Protein AF-A0A183E6G2-F1 (afdb_monomer)

pLDDT: mean 78.69, std 19.09, range [31.27, 97.25]

Organism: NCBI:txid637853

Secondary structure (DSSP, 8-state):
------TT-HHHHHHHHHHHHHHHHHHHHHHHHHHHHHHHT-------S-------------------HHHHHHHHHHHHHHHHHHHHHHHHHHHHS-HHHHHHHHHHHHHHHTT----PPP-STTHHHHHHHHHHHHHHHHHHHHHHHHHH--

Sequence (154 aa):
MKHSVAKCDKKRKREVAAEITKLEEEMKNRHEKELAELQSFSPSKNVEESADTENQSPNQDTKPQRVSRAQKRREKKAELNRKLEEAAEADKTNAKSTRRKLEMDAIERILSERGLVMHEIPPDGDCLYSSLAHQLSIVSEIKARQLVIVRITK

Radius of gyration: 34.3 Å; Cα contacts (8 Å, |Δi|>4): 16; chains: 1; bounding box: 72×45×96 Å

Mean predicted aligned error: 19.65 Å

Foldseek 3Di:
DDPDDDPPCPPVVVVVVVVVVVVVVVVVVVVVVVVVVVVVVDDDDPDDDDDDDDDDDDDDDDDDPPQDPVNVVVVVVVVVVVVVVVVVVVVVVCVCPPPVNVVVVVVQVVQVVVVHHDDDAPPDPCSVVVVVVVVVVVVVVVVVVVVVVVVVVD

InterPro domains:
  IPR003323 OTU domain [PS50802] (116-154)
  IPR038765 Papain-like cysteine peptidase superfamily [SSF54001] (93-136)

Solvent-accessible surface area (backbone atoms only — not comparable to full-atom values): 9620 Å² total; per-residue (Å²): 132,89,85,76,78,61,95,80,47,66,66,62,53,50,53,53,50,52,51,50,53,51,53,53,52,52,53,49,52,51,52,51,49,54,50,51,51,57,49,68,77,47,86,80,86,90,75,80,82,81,81,87,80,88,84,89,87,88,82,84,93,84,67,83,78,76,76,46,75,66,53,55,51,50,52,54,51,51,52,50,51,49,53,53,50,51,50,55,49,50,52,54,52,52,64,60,67,34,68,68,50,54,53,48,55,54,51,51,51,60,31,48,78,70,76,45,80,91,79,90,68,68,96,57,98,55,33,68,59,56,51,50,52,53,52,51,51,53,53,52,50,52,52,52,54,53,54,51,53,59,63,73,77,108

Structure (mmCIF, N/CA/C/O backbone):
data_AF-A0A183E6G2-F1
#
_entry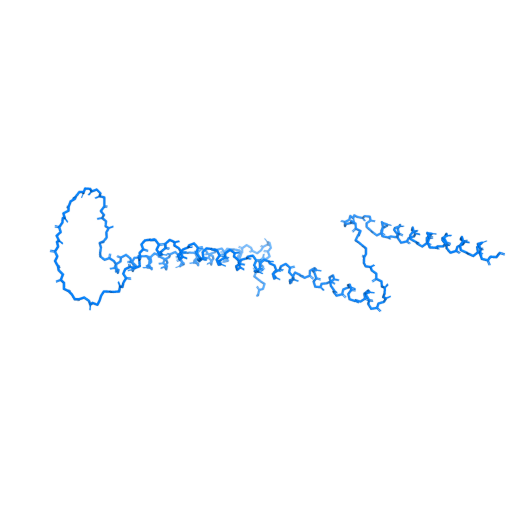.id   AF-A0A183E6G2-F1
#
loop_
_atom_site.group_PDB
_atom_site.id
_atom_site.type_symbol
_atom_site.label_atom_id
_atom_site.label_alt_id
_atom_site.label_comp_id
_atom_site.label_asym_id
_atom_site.label_entity_id
_atom_site.label_seq_id
_atom_site.pdbx_PDB_ins_code
_atom_site.Cartn_x
_atom_site.Cartn_y
_atom_site.Cartn_z
_atom_site.occupancy
_atom_site.B_iso_or_equiv
_atom_site.auth_seq_id
_atom_site.auth_comp_id
_atom_site.auth_asym_id
_atom_site.auth_atom_id
_atom_site.pdbx_PDB_model_num
ATOM 1 N N . MET A 1 1 ? -1.828 19.458 15.004 1.00 44.19 1 MET A N 1
ATOM 2 C CA . MET A 1 1 ? -0.590 20.192 15.360 1.00 44.19 1 MET A CA 1
ATOM 3 C C . MET A 1 1 ? 0.441 19.181 15.858 1.00 44.19 1 MET A C 1
ATOM 5 O O . MET A 1 1 ? 0.060 18.261 16.568 1.00 44.19 1 MET A O 1
ATOM 9 N N . LYS A 1 2 ? 1.706 19.248 15.418 1.00 48.75 2 LYS A N 1
ATOM 10 C CA . LYS A 1 2 ? 2.742 18.267 15.804 1.00 48.75 2 LYS A CA 1
ATOM 11 C C . LYS A 1 2 ? 3.295 18.626 17.194 1.00 48.75 2 LYS A C 1
ATOM 13 O O . LYS A 1 2 ? 4.162 19.484 17.291 1.00 48.75 2 LYS A O 1
ATOM 18 N N . HIS A 1 3 ? 2.806 17.983 18.256 1.00 57.97 3 HIS A N 1
ATOM 19 C CA . HIS A 1 3 ? 3.298 18.161 19.636 1.00 57.97 3 HIS A CA 1
ATOM 20 C C . HIS A 1 3 ? 4.474 17.217 19.959 1.00 57.97 3 HIS A C 1
ATOM 22 O O . HIS A 1 3 ? 4.504 16.571 21.001 1.00 57.97 3 HIS A O 1
ATOM 28 N N . SER A 1 4 ? 5.446 17.080 19.051 1.00 65.62 4 SER A N 1
ATOM 29 C CA . SER A 1 4 ? 6.626 16.244 19.301 1.00 65.62 4 SER A CA 1
ATOM 30 C C . SER A 1 4 ? 7.689 17.046 20.053 1.00 65.62 4 SER A C 1
ATOM 32 O O . SER A 1 4 ? 8.277 17.972 19.493 1.00 65.62 4 SER A O 1
ATOM 34 N N . VAL A 1 5 ? 7.958 16.688 21.309 1.00 69.12 5 VAL A N 1
ATOM 35 C CA . VAL A 1 5 ? 9.079 17.250 22.076 1.00 69.12 5 VAL A CA 1
ATOM 36 C C . VAL A 1 5 ? 10.363 16.510 21.694 1.00 69.12 5 VAL A C 1
ATOM 38 O O . VAL A 1 5 ? 10.424 15.283 21.777 1.00 69.12 5 VAL A O 1
ATOM 41 N N . ALA A 1 6 ? 11.396 17.242 21.267 1.00 72.81 6 ALA A N 1
ATOM 42 C CA . ALA A 1 6 ? 12.680 16.655 20.896 1.00 72.81 6 ALA A CA 1
ATOM 43 C C . ALA A 1 6 ? 1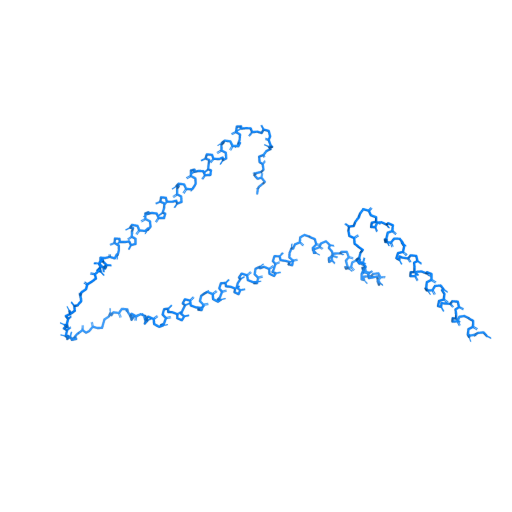3.338 15.943 22.095 1.00 72.81 6 ALA A C 1
ATOM 45 O O . ALA A 1 6 ? 13.174 16.327 23.257 1.00 72.81 6 ALA A O 1
ATOM 46 N N . LYS A 1 7 ? 14.116 14.884 21.828 1.00 68.25 7 LYS A N 1
ATOM 47 C CA . LYS A 1 7 ? 14.667 13.990 22.865 1.00 68.25 7 LYS A CA 1
ATOM 48 C C . LYS A 1 7 ? 15.535 14.718 23.911 1.00 68.25 7 LYS A C 1
ATOM 50 O O . LYS A 1 7 ? 15.598 14.244 25.047 1.00 68.25 7 LYS A O 1
ATOM 55 N N . CYS A 1 8 ? 16.137 15.858 23.569 1.00 68.75 8 CYS A N 1
ATOM 56 C CA . CYS A 1 8 ? 17.048 16.613 24.437 1.00 68.75 8 CYS A CA 1
ATOM 57 C C . CYS A 1 8 ? 16.358 17.675 25.330 1.00 68.75 8 CYS A C 1
ATOM 59 O O . CYS A 1 8 ? 16.938 18.113 26.322 1.00 68.75 8 CYS A O 1
ATOM 61 N N . ASP A 1 9 ? 15.101 18.052 25.059 1.00 79.38 9 ASP A N 1
ATOM 62 C CA . ASP A 1 9 ? 14.452 19.188 25.736 1.00 79.38 9 ASP A CA 1
ATOM 63 C C . ASP A 1 9 ? 13.846 18.806 27.098 1.00 79.38 9 ASP A C 1
ATOM 65 O O . ASP A 1 9 ? 12.637 18.621 27.256 1.00 79.38 9 ASP A O 1
ATOM 69 N N . LYS A 1 10 ? 14.695 18.699 28.128 1.00 81.06 10 LYS A N 1
ATOM 70 C CA . LYS A 1 10 ? 14.296 18.307 29.496 1.00 81.06 10 LYS A CA 1
ATOM 71 C C . LYS A 1 10 ? 13.250 19.239 30.124 1.00 81.06 10 LYS A C 1
ATOM 73 O O . LYS A 1 10 ? 12.401 18.765 30.875 1.00 81.06 10 LYS A O 1
ATOM 78 N N . LYS A 1 11 ? 13.291 20.542 29.817 1.00 83.31 11 LYS A N 1
ATOM 79 C CA . LYS A 1 11 ? 12.330 21.538 30.326 1.00 83.31 11 LYS A CA 1
ATOM 80 C C . LYS A 1 11 ? 10.929 21.313 29.746 1.00 83.31 11 LYS A C 1
ATOM 82 O O . LYS A 1 11 ? 9.990 21.105 30.505 1.00 83.31 11 LYS A O 1
ATOM 87 N N . ARG A 1 12 ? 10.817 21.221 28.416 1.00 81.38 12 ARG A N 1
ATOM 88 C CA . ARG A 1 12 ? 9.534 20.991 27.728 1.00 81.38 12 ARG A CA 1
ATOM 89 C C . ARG A 1 12 ? 8.918 19.639 28.083 1.00 81.38 12 ARG A C 1
ATOM 91 O O . ARG A 1 12 ? 7.711 19.542 28.229 1.00 81.38 12 ARG A O 1
ATOM 98 N N . LYS A 1 13 ? 9.737 18.599 28.292 1.00 84.31 13 LYS A N 1
ATOM 99 C CA . LYS A 1 13 ? 9.255 17.295 28.785 1.00 84.31 13 LYS A CA 1
ATOM 100 C C . LYS A 1 13 ? 8.592 17.391 30.159 1.00 84.31 13 LYS A C 1
ATOM 102 O O . LYS A 1 13 ? 7.582 16.738 30.381 1.00 84.31 13 LYS A O 1
ATOM 107 N N . ARG A 1 14 ? 9.158 1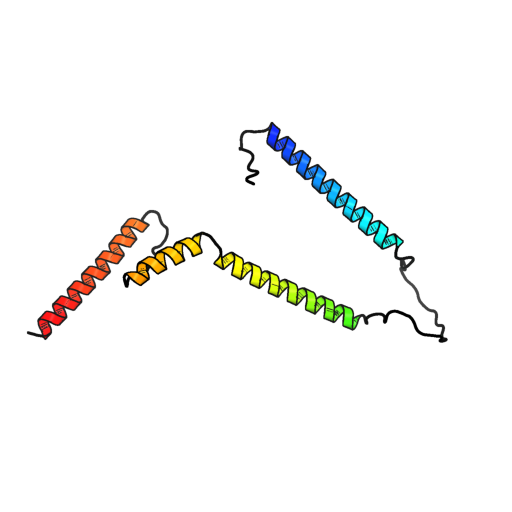8.187 31.070 1.00 85.44 14 ARG A N 1
ATOM 108 C CA . ARG A 1 14 ? 8.582 18.408 32.405 1.00 85.44 14 ARG A CA 1
ATOM 109 C C . ARG A 1 14 ? 7.291 19.215 32.336 1.00 85.44 14 ARG A C 1
ATOM 111 O O . ARG A 1 14 ? 6.349 18.864 33.027 1.00 85.44 14 ARG A O 1
ATOM 118 N N . GLU A 1 15 ? 7.244 20.246 31.495 1.00 87.56 15 GLU A N 1
ATOM 119 C CA . GLU A 1 15 ? 6.035 21.055 31.278 1.00 87.56 15 GLU A CA 1
ATOM 120 C C . GLU A 1 15 ? 4.892 20.208 30.708 1.00 87.56 15 GLU A C 1
ATOM 122 O O . GLU A 1 15 ? 3.801 20.211 31.266 1.00 87.56 15 GLU A O 1
ATOM 127 N N . VAL A 1 16 ? 5.165 19.405 29.674 1.00 87.56 16 VAL A N 1
ATOM 128 C CA . VAL A 1 16 ? 4.168 18.496 29.088 1.00 87.56 16 VAL A CA 1
ATOM 129 C C . VAL A 1 16 ? 3.726 17.428 30.091 1.00 87.56 16 VAL A C 1
ATOM 131 O O . VAL A 1 16 ? 2.539 17.143 30.184 1.00 87.56 16 VAL A O 1
ATOM 134 N N . ALA A 1 17 ? 4.645 16.856 30.876 1.00 88.19 17 ALA A N 1
ATOM 135 C CA . ALA A 1 17 ? 4.280 15.893 31.916 1.00 88.19 17 ALA A CA 1
ATOM 136 C C . ALA A 1 17 ? 3.388 16.523 33.001 1.00 88.19 17 ALA A C 1
ATOM 138 O O . ALA A 1 17 ? 2.402 15.917 33.402 1.00 88.19 17 ALA A O 1
ATOM 139 N N . ALA A 1 18 ? 3.698 17.749 33.434 1.00 91.19 18 ALA A N 1
ATOM 140 C CA . ALA A 1 18 ? 2.883 18.476 34.403 1.00 91.19 18 ALA A CA 1
ATOM 141 C C . ALA A 1 18 ? 1.491 18.823 33.848 1.00 91.19 18 ALA A C 1
ATOM 143 O O . ALA A 1 18 ? 0.501 18.743 34.571 1.00 91.19 18 ALA A O 1
ATOM 144 N N . GLU A 1 19 ? 1.402 19.180 32.565 1.00 92.31 19 GLU A N 1
ATOM 145 C CA . GLU A 1 19 ? 0.128 19.432 31.889 1.00 92.31 19 GLU A CA 1
ATOM 146 C C . GLU A 1 19 ? -0.728 18.162 31.790 1.00 92.31 19 GLU A C 1
ATOM 148 O O . GLU A 1 19 ? -1.923 18.218 32.068 1.00 92.31 19 GLU A O 1
ATOM 153 N N . ILE A 1 20 ? -0.120 17.009 31.489 1.00 91.31 20 ILE A N 1
ATOM 154 C CA . ILE A 1 20 ? -0.808 15.708 31.490 1.00 91.31 20 ILE A CA 1
ATOM 155 C C . ILE A 1 20 ? -1.381 15.406 32.877 1.00 91.31 20 ILE A C 1
ATOM 157 O O . ILE A 1 20 ? -2.580 15.165 32.987 1.00 91.31 20 ILE A O 1
ATOM 161 N N . THR A 1 21 ? -0.569 15.491 33.936 1.00 93.69 21 THR A N 1
ATOM 162 C CA . THR A 1 21 ? -1.038 15.234 35.308 1.00 93.69 21 THR A CA 1
ATOM 163 C C . THR A 1 21 ? -2.184 16.166 35.697 1.00 93.69 21 THR A C 1
ATOM 165 O O . THR A 1 21 ? -3.182 15.723 36.258 1.00 93.69 21 THR A O 1
ATOM 168 N N . LYS A 1 22 ? -2.095 17.451 35.330 1.00 95.62 22 LYS A N 1
ATOM 169 C CA . LYS A 1 22 ? -3.166 18.420 35.583 1.00 95.62 22 LYS A CA 1
ATOM 170 C C . LYS A 1 22 ? -4.468 18.041 34.869 1.00 95.62 22 LYS A C 1
ATOM 172 O O . LYS 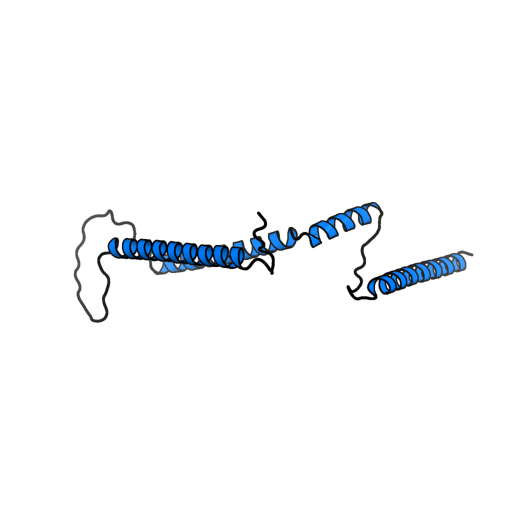A 1 22 ? -5.535 18.104 35.476 1.00 95.62 22 LYS A O 1
ATOM 177 N N . LEU A 1 23 ? -4.394 17.661 33.593 1.00 94.81 23 LEU A N 1
ATOM 178 C CA . LEU A 1 23 ? -5.568 17.256 32.815 1.00 94.81 23 LEU A CA 1
ATOM 179 C C . LEU A 1 23 ? -6.194 15.963 33.357 1.00 94.81 23 LEU A C 1
ATOM 181 O O . LEU A 1 23 ? -7.418 15.844 33.396 1.00 94.81 23 LEU A O 1
ATOM 185 N N . GLU A 1 24 ? -5.374 15.014 33.807 1.00 92.56 24 GLU A N 1
ATOM 186 C CA . GLU A 1 24 ? -5.830 13.768 34.431 1.00 92.56 24 GLU A CA 1
ATOM 187 C C . GLU A 1 24 ? -6.566 14.026 35.754 1.00 92.56 24 GLU A C 1
ATOM 189 O O . GLU A 1 24 ? -7.653 13.484 35.972 1.00 92.56 24 GLU A O 1
ATOM 194 N N . GLU A 1 25 ? -6.028 14.896 36.611 1.00 94.81 25 GLU A N 1
ATOM 195 C CA . GLU A 1 25 ? -6.679 15.304 37.861 1.00 94.81 25 GLU A CA 1
ATOM 196 C C . GLU A 1 25 ? -7.997 16.045 37.608 1.00 94.81 25 GLU A C 1
ATOM 198 O O . GLU A 1 25 ? -9.002 15.770 38.263 1.00 94.81 25 GLU A O 1
ATOM 203 N N . GLU A 1 26 ? -8.034 16.954 36.630 1.00 95.38 26 GLU A N 1
ATOM 204 C CA . GLU A 1 26 ? -9.254 17.683 36.278 1.00 95.38 26 GLU A CA 1
ATOM 205 C C . GLU A 1 26 ? -10.358 16.744 35.766 1.00 95.38 26 GLU A C 1
ATOM 207 O O . GLU A 1 26 ? -11.513 16.854 36.188 1.00 95.38 26 GLU A O 1
ATOM 212 N N . MET A 1 27 ? -10.005 15.789 34.898 1.00 94.56 27 MET A N 1
ATOM 213 C CA . MET A 1 27 ? -10.924 14.750 34.422 1.00 94.56 27 MET A CA 1
ATOM 214 C C . MET A 1 27 ? -11.465 13.912 35.584 1.00 94.56 27 MET A C 1
ATOM 216 O O . MET A 1 27 ? -12.673 13.694 35.673 1.00 94.56 27 MET A O 1
ATOM 220 N N . LYS A 1 28 ? -10.587 13.474 36.494 1.00 94.62 28 LYS A N 1
ATOM 221 C CA . LYS A 1 28 ? -10.974 12.692 37.673 1.00 94.62 28 LYS A CA 1
ATOM 222 C C . LYS A 1 28 ? -11.943 13.468 38.566 1.00 94.62 28 LYS A C 1
ATOM 224 O O . LYS A 1 28 ? -12.997 12.944 38.914 1.00 94.62 28 LYS A O 1
ATOM 229 N N . ASN A 1 29 ? -11.641 14.733 38.849 1.00 94.06 29 ASN A N 1
ATOM 230 C CA . ASN A 1 29 ? -12.491 15.598 39.663 1.00 94.06 29 ASN A CA 1
ATOM 231 C C . ASN A 1 29 ? -13.867 15.834 39.023 1.00 94.06 29 ASN A C 1
ATOM 233 O O . ASN A 1 29 ? -14.871 15.867 39.733 1.00 94.06 29 ASN A O 1
ATOM 237 N N . ARG A 1 30 ? -13.940 15.998 37.693 1.00 95.12 30 ARG A N 1
ATOM 238 C CA . ARG A 1 30 ? -15.231 16.092 36.991 1.00 95.12 30 ARG A CA 1
ATOM 239 C C . ARG A 1 30 ? -16.043 14.813 37.139 1.00 95.12 30 ARG A C 1
ATOM 241 O O . ARG A 1 30 ? -17.201 14.893 37.527 1.00 95.12 30 ARG A O 1
ATOM 248 N N . HIS A 1 31 ? -15.429 13.652 36.923 1.00 94.94 31 HIS A N 1
ATOM 249 C CA . HIS A 1 31 ? -16.124 12.374 37.083 1.00 94.94 31 HIS A CA 1
ATOM 250 C C . HIS A 1 31 ? -16.595 12.133 38.523 1.00 94.94 31 HIS A C 1
ATOM 252 O O . HIS A 1 31 ? -17.691 11.623 38.727 1.00 94.94 31 HIS A O 1
ATOM 258 N N . GLU A 1 32 ? -15.803 12.508 39.530 1.00 92.56 32 GLU A N 1
ATOM 259 C CA . GLU A 1 32 ? -16.204 12.390 40.938 1.00 92.56 32 GLU A CA 1
ATOM 260 C C . GLU A 1 32 ? -17.404 13.282 41.272 1.00 92.56 32 GLU A C 1
ATOM 262 O O . GLU A 1 32 ? -18.332 12.831 41.944 1.00 92.56 32 GLU A O 1
ATOM 267 N N . LYS A 1 33 ? -17.432 14.518 40.758 1.00 92.50 33 LYS A N 1
ATOM 268 C CA . LYS A 1 33 ? -18.582 15.421 40.910 1.00 92.50 33 LYS A CA 1
ATOM 269 C C . LYS A 1 33 ? -19.824 14.877 40.216 1.00 92.50 33 LYS A C 1
ATOM 271 O O . LYS A 1 33 ? -20.869 14.795 40.847 1.00 92.50 33 LYS A O 1
ATOM 276 N N . GLU A 1 34 ? -19.696 14.440 38.965 1.00 90.44 34 GLU A N 1
ATOM 277 C CA . GLU A 1 34 ? -20.800 13.830 38.216 1.00 90.44 34 GLU A CA 1
ATOM 278 C C . GLU A 1 34 ? -21.344 12.583 38.938 1.00 90.44 34 GLU A C 1
ATOM 280 O O . GLU A 1 34 ? -22.556 12.400 39.031 1.00 90.44 34 GLU A O 1
ATOM 285 N N . LEU A 1 35 ? -20.476 11.745 39.520 1.00 86.12 35 LEU A N 1
ATOM 286 C CA . LEU A 1 35 ? -20.887 10.593 40.330 1.00 86.12 35 LEU A CA 1
ATOM 287 C C . LEU A 1 35 ? -21.610 11.004 41.619 1.00 86.12 35 LEU A C 1
ATOM 289 O O . LEU A 1 35 ? -22.617 10.387 41.963 1.00 86.12 35 LEU A O 1
ATOM 293 N N . ALA A 1 36 ? -21.128 12.029 42.323 1.00 87.75 36 ALA A N 1
ATOM 294 C CA . ALA A 1 36 ? -21.760 12.536 43.540 1.00 87.75 36 ALA A CA 1
ATOM 295 C C . ALA A 1 36 ? -23.121 13.197 43.254 1.00 87.75 36 ALA A C 1
ATOM 297 O O . ALA A 1 36 ? -24.087 13.010 43.997 1.00 87.75 36 ALA A O 1
ATOM 298 N N . GLU A 1 37 ? -23.235 13.923 42.143 1.00 85.81 37 GLU A N 1
ATOM 299 C CA . GLU A 1 37 ? -24.498 14.472 41.651 1.00 85.81 37 GLU A CA 1
ATOM 300 C C . GLU A 1 37 ? -25.470 13.337 41.307 1.00 85.81 37 GLU A C 1
ATOM 302 O O . GLU A 1 37 ? -26.590 13.312 41.808 1.00 85.81 37 GLU A O 1
ATOM 307 N N . LEU A 1 38 ? -25.028 12.316 40.570 1.00 77.44 38 LEU A N 1
ATOM 308 C CA . LEU A 1 38 ? -25.859 11.146 40.269 1.00 77.44 38 LEU A CA 1
ATOM 309 C C . LEU A 1 38 ? -26.290 10.375 41.526 1.00 77.44 38 LEU A C 1
ATOM 311 O O . LEU A 1 38 ? -27.418 9.884 41.577 1.00 77.44 38 LEU A O 1
ATOM 315 N N . GLN A 1 39 ? -25.429 10.282 42.544 1.00 75.00 39 GLN A N 1
ATOM 316 C CA . GLN A 1 39 ? -25.771 9.676 43.833 1.00 75.00 39 GLN A CA 1
ATOM 317 C C . GLN A 1 39 ? -26.777 10.522 44.625 1.00 75.00 39 GLN A C 1
ATOM 319 O O . GLN A 1 39 ? -27.688 9.961 45.230 1.00 75.00 39 GLN A O 1
ATOM 324 N N . SER A 1 40 ? -26.662 11.853 44.600 1.00 65.56 40 SER A N 1
ATOM 325 C CA . SER A 1 40 ? -27.582 12.752 45.315 1.00 65.56 40 SER A CA 1
ATOM 326 C C . SER A 1 40 ? -28.954 12.880 44.638 1.00 65.56 40 SER A C 1
ATOM 328 O O . SER A 1 40 ? -29.964 13.008 45.329 1.00 65.56 40 SER A O 1
ATOM 330 N N . PHE A 1 41 ? -29.030 12.724 43.311 1.00 58.91 41 PHE A N 1
ATOM 331 C CA . PHE A 1 41 ? -30.291 12.622 42.561 1.00 58.91 41 PHE A CA 1
ATOM 332 C C . PHE A 1 41 ? -31.009 11.264 42.720 1.00 58.91 41 PHE A C 1
ATOM 334 O O . PHE A 1 41 ? -32.130 11.101 42.231 1.00 58.91 41 PHE A O 1
ATOM 341 N N . SER A 1 42 ? -30.424 10.299 43.442 1.00 45.25 42 SER A N 1
ATOM 342 C CA . SER A 1 42 ? -31.089 9.055 43.847 1.00 45.25 42 SER A CA 1
ATOM 343 C C . SER A 1 42 ? -31.134 8.914 45.375 1.00 45.25 42 SER A C 1
ATOM 345 O O . SER A 1 42 ? -30.195 8.375 45.966 1.00 45.25 42 SER A O 1
ATOM 347 N N . PRO A 1 43 ? -32.218 9.308 46.068 1.00 48.91 43 PRO A N 1
ATOM 348 C CA . PRO A 1 43 ? -32.375 8.878 47.440 1.00 48.91 43 PRO A CA 1
ATOM 349 C C . PRO A 1 43 ? -32.754 7.391 47.422 1.00 48.91 43 PRO A C 1
ATOM 351 O O . PRO A 1 43 ? -33.813 7.001 46.934 1.00 48.91 43 PRO A O 1
ATOM 354 N N . SER A 1 44 ? -31.877 6.575 48.005 1.00 45.94 44 SER A N 1
ATOM 355 C CA . SER A 1 44 ? -32.129 5.199 48.446 1.00 45.94 44 SER A CA 1
ATOM 356 C C . SER A 1 44 ? -32.073 4.084 47.388 1.00 45.94 44 SER A C 1
ATOM 358 O O . SER A 1 44 ? -33.053 3.751 46.720 1.00 45.94 44 SER A O 1
ATOM 360 N N . LYS A 1 45 ? -30.932 3.379 47.357 1.00 40.09 45 LYS A N 1
ATOM 361 C CA . LYS A 1 45 ? -30.926 1.955 47.740 1.00 40.09 45 LYS A CA 1
ATOM 362 C C . LYS A 1 45 ? -29.524 1.483 48.127 1.00 40.09 45 LYS A C 1
ATOM 364 O O . LYS A 1 45 ? -28.800 0.887 47.337 1.00 40.09 45 LYS A O 1
ATOM 369 N N . ASN A 1 46 ? -29.179 1.756 49.376 1.00 45.22 46 ASN A N 1
ATOM 370 C CA . ASN A 1 46 ? -28.235 0.948 50.128 1.00 45.22 46 ASN A CA 1
ATOM 371 C C . ASN A 1 46 ? -29.099 -0.054 50.904 1.00 45.22 46 ASN A C 1
ATOM 373 O O . ASN A 1 46 ? -29.813 0.366 51.806 1.00 45.22 46 ASN A O 1
ATOM 377 N N . VAL A 1 47 ? -29.159 -1.313 50.462 1.00 37.00 47 VAL A N 1
ATOM 378 C CA . VAL A 1 47 ? -29.764 -2.415 51.229 1.00 37.00 47 VAL A CA 1
ATOM 379 C C . VAL A 1 47 ? -29.001 -3.689 50.875 1.00 37.00 47 VAL A C 1
ATOM 381 O O . VAL A 1 47 ? -29.270 -4.331 49.855 1.00 37.00 47 VAL A O 1
ATOM 384 N N . GLU A 1 48 ? -28.016 -4.003 51.713 1.00 36.59 48 GLU A N 1
ATOM 385 C CA . GLU A 1 48 ? -27.786 -5.382 52.120 1.00 36.59 48 GLU A CA 1
ATOM 386 C C . GLU A 1 48 ? -29.055 -5.936 52.776 1.00 36.59 48 GLU A C 1
ATOM 388 O O . GLU A 1 48 ? -29.700 -5.231 53.541 1.00 36.59 48 GLU A O 1
ATOM 393 N N . GLU A 1 49 ? -29.351 -7.196 52.461 1.00 35.66 49 GLU A N 1
ATOM 394 C CA . GLU A 1 49 ? -29.995 -8.181 53.333 1.00 35.66 49 GLU A CA 1
ATOM 395 C C . GLU A 1 49 ? -31.434 -7.951 53.864 1.00 35.66 49 GLU A C 1
ATOM 397 O O . GLU A 1 49 ? -31.858 -6.880 54.275 1.00 35.66 49 GLU A O 1
ATOM 402 N N . SER A 1 50 ? -32.156 -9.076 53.906 1.00 32.75 50 SER A N 1
ATOM 403 C CA . SER A 1 50 ? -33.412 -9.340 54.621 1.00 32.75 50 SER A CA 1
ATOM 404 C C . SER A 1 50 ? -34.738 -8.809 54.055 1.00 32.75 50 SER A C 1
ATOM 406 O O . SER A 1 50 ? -35.078 -7.635 54.110 1.00 32.75 50 SER A O 1
ATOM 408 N N . ALA A 1 51 ? -35.472 -9.789 53.518 1.00 39.62 51 ALA A N 1
ATOM 409 C CA . ALA A 1 51 ? -36.833 -10.192 53.882 1.00 39.62 51 ALA A CA 1
ATOM 410 C C . ALA A 1 51 ? -37.942 -9.135 54.042 1.00 39.62 51 ALA A C 1
ATOM 412 O O . ALA A 1 51 ? -37.857 -8.220 54.846 1.00 39.62 51 ALA A O 1
ATOM 413 N N . ASP A 1 52 ? -39.039 -9.444 53.343 1.00 40.34 52 ASP A N 1
ATOM 414 C CA . ASP A 1 52 ? -40.431 -9.088 53.618 1.00 40.34 52 ASP A CA 1
ATOM 415 C C . ASP A 1 52 ? -40.823 -7.611 53.705 1.00 40.34 52 ASP A C 1
ATOM 417 O O . ASP A 1 52 ? -40.349 -6.836 54.528 1.00 40.34 52 ASP A O 1
ATOM 421 N N . THR A 1 53 ? -41.818 -7.243 52.897 1.00 33.59 53 THR A N 1
ATOM 422 C CA . THR A 1 53 ? -43.132 -6.798 53.392 1.00 33.59 53 THR A CA 1
ATOM 423 C C . THR A 1 53 ? -43.962 -6.324 52.199 1.00 33.59 53 THR A C 1
ATOM 425 O O . THR A 1 53 ? -43.595 -5.411 51.455 1.00 33.59 53 THR A O 1
ATOM 428 N N . GLU A 1 54 ? -45.089 -7.002 52.017 1.00 51.09 54 GLU A N 1
ATOM 429 C CA . GLU A 1 54 ? -46.207 -6.626 51.162 1.00 51.09 54 GLU A CA 1
ATOM 430 C C . GLU A 1 54 ? -46.753 -5.237 51.531 1.00 51.09 54 GLU A C 1
ATOM 432 O O . GLU A 1 54 ? -46.860 -4.907 52.707 1.00 51.09 54 GLU A O 1
ATOM 437 N N . ASN A 1 55 ? -47.233 -4.462 50.554 1.00 31.27 55 ASN A N 1
A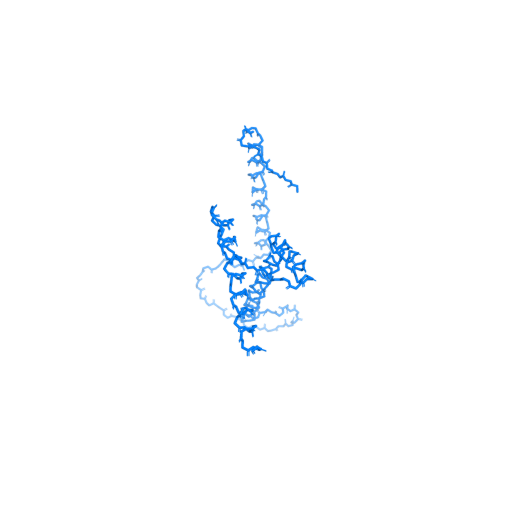TOM 438 C CA . ASN A 1 55 ? -48.622 -4.011 50.644 1.00 31.27 55 ASN A CA 1
ATOM 439 C C . ASN A 1 55 ? -49.157 -3.434 49.333 1.00 31.27 55 ASN A C 1
ATOM 441 O O . ASN A 1 55 ? -48.504 -2.669 48.622 1.00 31.27 55 ASN A O 1
ATOM 445 N N . GLN A 1 56 ? -50.384 -3.851 49.047 1.00 40.19 56 GLN A N 1
ATOM 446 C CA . GLN A 1 56 ? -51.220 -3.465 47.922 1.00 40.19 56 GLN A CA 1
ATOM 447 C C . GLN A 1 56 ? -51.887 -2.106 48.184 1.00 40.19 56 GLN A C 1
ATOM 449 O O . GLN A 1 56 ? -52.252 -1.812 49.317 1.00 40.19 56 GLN A O 1
ATOM 454 N N . SER A 1 57 ? -52.102 -1.311 47.128 1.00 39.75 57 SER A N 1
ATOM 455 C CA . SER A 1 57 ? -53.417 -0.786 46.685 1.00 39.75 57 SER A CA 1
ATOM 456 C C . SER A 1 57 ? -53.231 0.432 45.744 1.00 39.75 57 SER A C 1
ATOM 458 O O . SER A 1 57 ? -52.238 1.153 45.876 1.00 39.75 57 SER A O 1
ATOM 460 N N . PRO A 1 58 ? -54.111 0.643 44.741 1.00 58.03 58 PRO A N 1
ATOM 461 C CA . PRO A 1 58 ? -53.813 1.383 43.519 1.00 58.03 58 PRO A CA 1
ATOM 462 C C . PRO A 1 58 ? -54.375 2.811 43.542 1.00 58.03 58 PRO A C 1
ATOM 464 O O . PRO A 1 58 ? -55.486 3.028 44.012 1.00 58.03 58 PRO A O 1
ATOM 467 N N . ASN A 1 59 ? -53.657 3.781 42.963 1.00 31.81 59 ASN A N 1
ATOM 468 C CA . ASN A 1 59 ? -54.300 4.932 42.319 1.00 31.81 59 ASN A CA 1
ATOM 469 C C . ASN A 1 59 ? -53.335 5.722 41.411 1.00 31.81 59 ASN A C 1
ATOM 471 O O . ASN A 1 59 ? -52.333 6.271 41.864 1.00 31.81 59 ASN A O 1
ATOM 475 N N . GLN A 1 60 ? -53.705 5.738 40.127 1.00 36.75 60 GLN A N 1
ATOM 476 C CA . GLN A 1 60 ? -53.567 6.797 39.116 1.00 36.75 60 GLN A CA 1
ATOM 477 C C . GLN A 1 60 ? -52.159 7.288 38.730 1.00 36.75 60 GLN A C 1
ATOM 479 O O . GLN A 1 60 ? -51.627 8.287 39.205 1.00 36.75 60 GLN A O 1
ATOM 484 N N . ASP A 1 61 ? -51.569 6.533 37.800 1.00 44.00 61 ASP A N 1
ATOM 485 C CA . ASP A 1 61 ? -51.275 6.952 36.418 1.00 44.00 61 ASP A CA 1
ATOM 486 C C . ASP A 1 61 ? -50.764 8.376 36.161 1.00 44.00 61 ASP A C 1
ATOM 488 O O . ASP A 1 61 ? -51.444 9.215 35.591 1.00 44.00 61 ASP A O 1
ATOM 492 N N . THR A 1 62 ? -49.488 8.594 36.471 1.00 45.03 62 THR A N 1
ATOM 493 C CA . THR A 1 62 ? -48.507 9.225 35.560 1.00 45.03 62 THR A CA 1
ATOM 494 C C . THR A 1 62 ? -47.104 8.808 36.010 1.00 45.03 62 THR A C 1
ATOM 496 O O . THR A 1 62 ? -46.276 9.613 36.424 1.00 45.03 62 THR A O 1
ATOM 499 N N . LYS A 1 63 ? -46.8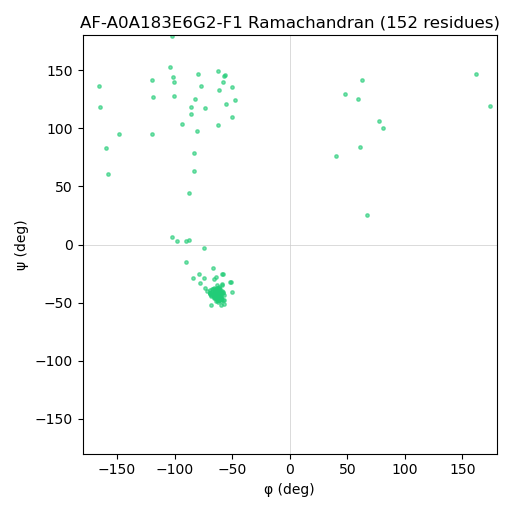15 7.501 36.006 1.00 43.06 63 LYS A N 1
ATOM 500 C CA . LYS A 1 63 ? -45.451 7.018 36.272 1.00 43.06 63 LYS A CA 1
ATOM 501 C C . LYS A 1 63 ? -44.786 6.670 34.944 1.00 43.06 63 LYS A C 1
ATOM 503 O O . LYS A 1 63 ? -45.372 5.892 34.191 1.00 43.06 63 LYS A O 1
ATOM 508 N N . PRO A 1 64 ? -43.582 7.200 34.646 1.00 45.88 64 PRO A N 1
ATOM 509 C CA . PRO A 1 64 ? -42.835 6.787 33.468 1.00 45.88 64 PRO A CA 1
ATOM 510 C C . PRO A 1 64 ? -42.678 5.271 33.542 1.00 45.88 64 PRO A C 1
ATOM 512 O O . PRO A 1 64 ? -42.189 4.734 34.542 1.00 45.88 64 PRO A O 1
ATOM 515 N N . GLN A 1 65 ? -43.196 4.589 32.523 1.00 57.12 65 GLN A N 1
ATOM 516 C CA . GLN A 1 65 ? -43.233 3.138 32.437 1.00 57.12 65 GLN A CA 1
ATOM 517 C C . GLN A 1 65 ? -41.831 2.603 32.733 1.00 57.12 65 GLN A C 1
ATOM 519 O O . GLN A 1 65 ? -40.890 2.822 31.970 1.00 57.12 65 GLN A O 1
ATOM 524 N N . ARG A 1 66 ? -41.668 1.962 33.898 1.00 60.31 66 ARG A N 1
ATOM 525 C CA . ARG A 1 66 ? -40.381 1.413 34.334 1.00 60.31 66 ARG A CA 1
ATOM 526 C C . ARG A 1 66 ? -39.992 0.351 33.317 1.00 60.31 66 ARG A C 1
ATOM 528 O O . ARG A 1 66 ? -40.549 -0.744 33.333 1.00 60.31 66 ARG A O 1
ATOM 535 N N . VAL A 1 67 ? -39.066 0.693 32.423 1.00 63.41 67 VAL A N 1
ATOM 536 C CA . VAL A 1 67 ? -38.516 -0.238 31.436 1.00 63.41 67 VAL A CA 1
ATOM 537 C C . VAL A 1 67 ? -38.138 -1.538 32.134 1.00 63.41 67 VAL A C 1
ATOM 539 O O . VAL A 1 67 ? -37.413 -1.557 33.136 1.00 63.41 67 VAL A O 1
ATOM 542 N N . SER A 1 68 ? -38.694 -2.638 31.630 1.00 73.25 68 SER A N 1
ATOM 543 C CA . SER A 1 68 ? -38.479 -3.960 32.206 1.00 73.25 68 SER A CA 1
ATOM 544 C C . SER A 1 68 ? -36.984 -4.276 32.247 1.00 73.25 68 SER A C 1
ATOM 546 O O . SER A 1 68 ? -36.235 -3.950 31.322 1.00 73.25 68 SER A O 1
ATOM 548 N N . ARG A 1 69 ? -36.534 -4.995 33.285 1.00 74.38 69 ARG A N 1
ATOM 549 C CA . ARG A 1 69 ? -35.162 -5.534 33.350 1.00 74.38 69 ARG A CA 1
ATOM 550 C C . ARG A 1 69 ? -34.794 -6.316 32.079 1.00 74.38 69 ARG A C 1
ATOM 552 O O . ARG A 1 69 ? -33.634 -6.288 31.675 1.00 74.38 69 ARG A O 1
ATOM 559 N N . ALA A 1 70 ? -35.759 -6.976 31.434 1.00 79.12 70 ALA A N 1
ATOM 560 C CA . ALA A 1 70 ? -35.551 -7.681 30.170 1.00 79.12 70 ALA A CA 1
ATOM 561 C C . ALA A 1 70 ? -35.355 -6.722 28.984 1.00 79.12 70 ALA A C 1
ATOM 563 O O . ALA A 1 70 ? -34.484 -6.955 28.147 1.00 79.12 70 ALA A O 1
ATOM 564 N N . GLN A 1 71 ? -36.111 -5.625 28.940 1.00 81.56 71 GLN A N 1
ATOM 565 C CA . GLN A 1 71 ? -35.983 -4.594 27.912 1.00 81.56 71 GLN A CA 1
ATOM 566 C C . GLN A 1 71 ? -34.626 -3.883 28.013 1.00 81.56 71 GLN A C 1
ATOM 568 O O . GLN A 1 71 ? -33.889 -3.844 27.032 1.00 81.56 71 GLN A O 1
ATOM 573 N N . LYS A 1 72 ? -34.207 -3.504 29.228 1.00 82.38 72 LYS A N 1
ATOM 574 C CA . LYS A 1 72 ? -32.878 -2.922 29.481 1.00 82.38 72 LYS A CA 1
ATOM 575 C C . LYS A 1 72 ? -31.726 -3.855 29.069 1.00 82.38 72 LYS A C 1
ATOM 577 O O . LYS A 1 72 ? -30.689 -3.398 28.596 1.00 82.38 72 LYS A O 1
ATOM 582 N N . ARG A 1 73 ? -31.889 -5.179 29.226 1.00 80.50 73 ARG A N 1
ATOM 583 C CA . ARG A 1 73 ? -30.908 -6.178 28.748 1.00 80.50 73 ARG A CA 1
ATOM 584 C C . ARG A 1 73 ? -30.855 -6.256 27.217 1.00 80.50 73 ARG A C 1
ATOM 586 O O . ARG A 1 73 ? -29.758 -6.346 26.671 1.00 80.50 73 ARG A O 1
ATOM 593 N N . ARG A 1 74 ? -32.006 -6.212 26.533 1.00 86.38 74 ARG A N 1
ATOM 594 C CA . ARG A 1 74 ? -32.082 -6.209 25.059 1.00 86.38 74 ARG A CA 1
ATOM 595 C C . ARG A 1 74 ? -31.459 -4.944 24.473 1.00 86.38 74 ARG A C 1
ATOM 597 O O . ARG A 1 74 ? -30.627 -5.054 23.583 1.00 86.38 74 ARG A O 1
ATOM 604 N N . GLU A 1 75 ? -31.781 -3.782 25.033 1.00 85.31 75 GLU A N 1
ATOM 605 C CA . GLU A 1 75 ? -31.218 -2.488 24.627 1.00 85.31 75 GLU A CA 1
ATOM 606 C C . GLU A 1 75 ? -29.699 -2.441 24.837 1.00 85.31 75 GLU A C 1
ATOM 608 O O . GLU A 1 75 ? -28.968 -2.071 23.924 1.00 85.31 75 GLU A O 1
ATOM 613 N N . LYS A 1 76 ? -29.185 -2.923 25.980 1.00 85.25 76 LYS A N 1
ATOM 614 C CA . LYS A 1 76 ? -27.731 -3.003 26.215 1.00 85.25 76 LYS A CA 1
ATOM 615 C C . LYS A 1 76 ? -27.017 -3.916 25.209 1.00 85.25 76 LYS A C 1
ATOM 617 O O . LYS A 1 76 ? -25.904 -3.604 24.794 1.00 85.25 76 LYS A O 1
ATOM 622 N N . LYS A 1 77 ? -27.634 -5.040 24.822 1.00 90.31 77 LYS A N 1
ATOM 623 C CA . LYS A 1 77 ? -27.080 -5.945 23.801 1.00 90.31 77 LYS A CA 1
ATOM 624 C C . LYS A 1 77 ? -27.115 -5.311 22.408 1.00 90.31 77 LYS A C 1
ATOM 626 O O . LYS A 1 77 ? -26.138 -5.427 21.677 1.00 90.31 77 LYS A O 1
ATOM 631 N N . ALA A 1 78 ? -28.212 -4.640 22.060 1.00 90.12 78 ALA A N 1
ATOM 632 C CA . ALA A 1 78 ? -28.344 -3.928 20.793 1.00 90.12 78 ALA A CA 1
ATOM 633 C C . ALA A 1 78 ? -27.306 -2.802 20.674 1.00 90.12 78 ALA A C 1
ATOM 635 O O . ALA A 1 78 ? -26.629 -2.709 19.656 1.00 90.12 78 ALA A O 1
ATOM 636 N N . GLU A 1 79 ? -27.105 -2.020 21.737 1.00 88.69 79 GLU A N 1
ATOM 637 C CA . GLU A 1 79 ? -26.104 -0.949 21.759 1.00 88.69 79 GLU A CA 1
ATOM 638 C C . GLU A 1 79 ? -24.673 -1.490 21.655 1.00 88.69 79 GLU A C 1
ATOM 640 O O . GLU A 1 79 ? -23.857 -0.935 20.926 1.00 88.69 79 GLU A O 1
ATOM 645 N N . LEU A 1 80 ? -24.357 -2.595 22.343 1.00 88.44 80 LEU A N 1
ATOM 646 C CA . LEU A 1 80 ? -23.042 -3.232 22.230 1.00 88.44 80 LEU A CA 1
ATOM 647 C C . LEU A 1 80 ? -22.775 -3.722 20.802 1.00 88.44 80 LEU A C 1
ATOM 649 O O . LEU A 1 80 ? -21.694 -3.483 20.271 1.00 88.44 80 LEU A O 1
ATOM 653 N N . ASN A 1 81 ? -23.759 -4.377 20.182 1.00 88.62 81 ASN A N 1
ATOM 654 C CA . ASN A 1 81 ? -23.645 -4.842 18.803 1.00 88.62 81 ASN A CA 1
ATOM 655 C C . ASN A 1 81 ? -23.469 -3.672 17.831 1.00 88.62 81 ASN A C 1
ATOM 657 O O . ASN A 1 81 ? -22.590 -3.735 16.979 1.00 88.62 81 ASN A O 1
ATOM 661 N N . ARG A 1 82 ? -24.237 -2.588 18.004 1.00 90.75 82 ARG A N 1
ATOM 662 C CA . ARG A 1 82 ? -24.101 -1.380 17.184 1.00 90.75 82 ARG A CA 1
ATOM 663 C C . ARG A 1 82 ? -22.700 -0.782 17.299 1.00 90.75 82 ARG A C 1
ATOM 665 O O . ARG A 1 82 ? -22.093 -0.475 16.284 1.00 90.75 82 ARG A O 1
ATOM 672 N N . LYS A 1 83 ? -22.158 -0.673 18.517 1.00 89.50 83 LYS A N 1
ATOM 673 C CA . LYS A 1 83 ? -20.795 -0.162 18.741 1.00 89.50 83 LYS A CA 1
ATOM 674 C C . LYS A 1 83 ? -19.716 -1.054 18.132 1.00 89.50 83 LYS A C 1
ATOM 676 O O . LYS A 1 83 ? -18.737 -0.540 17.607 1.00 89.50 83 LYS A O 1
ATOM 681 N N . LEU A 1 84 ? -19.876 -2.376 18.210 1.00 88.75 84 LEU A N 1
ATOM 682 C CA . LEU A 1 84 ? -18.961 -3.327 17.571 1.00 88.75 84 LEU A CA 1
ATOM 683 C C . LEU A 1 84 ? -18.979 -3.184 16.047 1.00 88.75 84 LEU A C 1
ATOM 685 O O . LEU A 1 84 ? -17.925 -3.186 15.419 1.00 88.75 84 LEU A O 1
ATOM 689 N N . GLU A 1 85 ? -20.166 -3.047 15.463 1.00 89.62 85 GLU A N 1
ATOM 690 C CA . GLU A 1 85 ? -20.333 -2.868 14.023 1.00 89.62 85 GLU A CA 1
ATOM 691 C C . GLU A 1 85 ? -19.772 -1.520 13.549 1.00 89.62 85 GLU A C 1
ATOM 693 O O . GLU A 1 85 ? -19.042 -1.468 12.562 1.00 89.62 85 GLU A O 1
ATOM 698 N N . GLU A 1 86 ? -20.017 -0.448 14.303 1.00 88.38 86 GLU A N 1
ATOM 699 C CA . GLU A 1 86 ? -19.459 0.878 14.037 1.00 88.38 86 GLU A CA 1
ATOM 700 C C . GLU A 1 86 ? -17.926 0.888 14.137 1.00 88.38 86 GLU A C 1
ATOM 702 O O . GLU A 1 86 ? -17.259 1.435 13.260 1.00 88.38 86 GLU A O 1
ATOM 707 N N . ALA A 1 87 ? -17.348 0.221 15.143 1.00 85.12 87 ALA A N 1
ATOM 708 C CA . ALA A 1 87 ? -15.899 0.065 15.263 1.00 85.12 87 ALA A CA 1
ATOM 709 C C . ALA A 1 87 ? -15.310 -0.734 14.088 1.00 85.12 87 ALA A C 1
ATOM 711 O O . ALA A 1 87 ? -14.308 -0.325 13.507 1.00 85.12 87 ALA A O 1
ATOM 712 N N . ALA A 1 88 ? -15.966 -1.823 13.678 1.00 85.12 88 ALA A N 1
ATOM 713 C CA . ALA A 1 88 ? -15.531 -2.609 12.527 1.00 85.12 88 ALA A CA 1
ATOM 714 C C . ALA A 1 88 ? -15.579 -1.800 11.218 1.00 85.12 88 ALA A C 1
ATOM 716 O O . ALA A 1 88 ? -14.706 -1.951 10.362 1.00 85.12 88 ALA A O 1
ATOM 717 N N . GLU A 1 89 ? -16.576 -0.931 11.041 1.00 83.81 89 GLU A N 1
ATOM 718 C CA . GLU A 1 89 ? -16.670 -0.071 9.859 1.00 83.81 89 GLU A CA 1
ATOM 719 C C . GLU A 1 89 ? -15.648 1.078 9.899 1.00 83.81 89 GLU A C 1
ATOM 721 O O . GLU A 1 89 ? -15.020 1.396 8.883 1.00 83.81 89 GLU A O 1
ATOM 726 N N . ALA A 1 90 ? -15.389 1.647 11.078 1.00 81.56 90 ALA A N 1
ATOM 727 C CA . ALA A 1 90 ? -14.303 2.600 11.287 1.00 81.56 90 ALA A CA 1
ATOM 728 C C . ALA A 1 90 ? -12.935 1.974 10.956 1.00 81.56 90 ALA A C 1
ATOM 730 O O . ALA A 1 90 ? -12.130 2.578 10.249 1.00 81.56 90 ALA A O 1
ATOM 731 N N . ASP A 1 91 ? -12.688 0.731 11.366 1.00 78.44 91 ASP A N 1
ATOM 732 C CA . ASP A 1 91 ? -11.447 0.021 11.048 1.00 78.44 91 ASP A CA 1
ATOM 733 C C . ASP A 1 91 ? -11.300 -0.236 9.543 1.00 78.44 91 ASP A C 1
ATOM 735 O O . ASP A 1 91 ? -10.224 -0.029 8.976 1.00 78.44 91 ASP A O 1
ATOM 739 N N . LYS A 1 92 ? -12.385 -0.603 8.846 1.00 76.19 92 LYS A N 1
ATOM 740 C CA . LYS A 1 92 ? -12.373 -0.756 7.379 1.00 76.19 92 LYS A CA 1
ATOM 741 C C . LYS A 1 92 ? -12.097 0.561 6.660 1.00 76.19 92 LYS A C 1
ATOM 743 O O . LYS A 1 92 ? -11.347 0.575 5.683 1.00 76.19 92 LYS A O 1
ATOM 748 N N . THR A 1 93 ? -12.711 1.660 7.094 1.00 74.94 93 THR A N 1
ATOM 749 C CA . THR A 1 93 ? -12.519 2.977 6.466 1.00 74.94 93 THR A CA 1
ATOM 750 C C . THR A 1 93 ? -11.111 3.514 6.724 1.00 74.94 93 THR A C 1
ATOM 752 O O . THR A 1 93 ? -10.454 3.955 5.781 1.00 74.94 93 THR A O 1
ATOM 755 N N . ASN A 1 94 ? -10.585 3.357 7.940 1.00 73.00 94 ASN A N 1
ATOM 756 C CA . ASN A 1 94 ? -9.195 3.671 8.282 1.00 73.00 94 ASN A CA 1
ATOM 757 C C . ASN A 1 94 ? -8.189 2.818 7.494 1.00 73.00 94 ASN A C 1
ATOM 759 O O . ASN A 1 94 ? -7.172 3.316 7.002 1.00 73.00 94 ASN A O 1
ATOM 763 N N . ALA A 1 95 ? -8.488 1.532 7.304 1.00 70.44 95 ALA A N 1
ATOM 764 C CA . ALA A 1 95 ? -7.669 0.658 6.479 1.00 70.44 95 ALA A CA 1
ATOM 765 C C . ALA A 1 95 ? -7.695 1.062 4.999 1.00 70.44 95 ALA A C 1
ATOM 767 O O . ALA A 1 95 ? -6.720 0.800 4.304 1.00 70.44 95 ALA A O 1
ATOM 768 N N . LYS A 1 96 ? -8.777 1.661 4.482 1.00 69.75 96 LYS A N 1
ATOM 769 C CA . LYS A 1 96 ? -8.849 2.183 3.101 1.00 69.75 96 LYS A CA 1
ATOM 770 C C . LYS A 1 96 ? -8.124 3.523 2.945 1.00 69.75 96 LYS A C 1
ATOM 772 O O . LYS A 1 96 ? -7.535 3.770 1.903 1.00 69.75 96 LYS A O 1
ATOM 777 N N . SER A 1 97 ? -8.120 4.364 3.976 1.00 73.94 97 SER A N 1
ATOM 778 C CA . SER A 1 97 ? -7.509 5.701 3.942 1.00 73.94 97 SER A CA 1
ATOM 779 C C . SER A 1 97 ? -6.019 5.723 4.299 1.00 73.94 97 SER A C 1
ATOM 781 O O . SER A 1 97 ? -5.405 6.790 4.371 1.00 73.94 97 SER A O 1
ATOM 783 N N . THR A 1 98 ? -5.402 4.561 4.531 1.00 85.44 98 THR A N 1
ATOM 784 C CA . THR A 1 98 ? -3.981 4.495 4.874 1.00 85.44 98 THR A CA 1
ATOM 785 C C . THR A 1 98 ? -3.140 5.058 3.725 1.00 85.44 98 THR A C 1
ATOM 787 O O . THR A 1 98 ? -3.326 4.666 2.574 1.00 85.44 98 THR A O 1
ATOM 790 N N . ARG A 1 99 ? -2.165 5.932 4.028 1.00 88.19 99 ARG A N 1
ATOM 791 C CA . ARG A 1 99 ? -1.319 6.590 3.007 1.00 88.19 99 ARG A CA 1
ATOM 792 C C . ARG A 1 99 ? -0.710 5.614 1.999 1.00 88.19 99 ARG A C 1
ATOM 794 O O . ARG A 1 99 ? -0.741 5.888 0.809 1.00 88.19 99 ARG A O 1
ATOM 801 N N . ARG A 1 100 ? -0.250 4.451 2.472 1.00 88.50 100 ARG A N 1
ATOM 802 C CA . ARG A 1 100 ? 0.298 3.383 1.625 1.00 88.50 100 ARG A CA 1
ATOM 803 C C . ARG A 1 100 ? -0.691 2.906 0.559 1.00 88.50 100 ARG A C 1
ATOM 805 O O . ARG A 1 100 ? -0.285 2.724 -0.578 1.00 88.50 100 ARG A O 1
ATOM 812 N N . LYS A 1 101 ? -1.967 2.709 0.909 1.00 90.56 101 LYS A N 1
ATOM 813 C CA . LYS A 1 101 ? -2.977 2.265 -0.062 1.00 90.56 101 LYS A CA 1
ATOM 814 C C . LYS A 1 101 ? -3.267 3.347 -1.086 1.00 90.56 101 LYS A C 1
ATOM 816 O O . LYS A 1 101 ? -3.236 3.062 -2.266 1.00 90.56 101 LYS A O 1
ATOM 821 N N . LEU A 1 102 ? -3.419 4.597 -0.649 1.00 91.88 102 LEU A N 1
ATOM 822 C CA . LEU A 1 102 ? -3.610 5.722 -1.570 1.00 91.88 102 LEU A CA 1
ATOM 823 C C . LEU A 1 102 ? -2.450 5.858 -2.571 1.00 91.88 102 LEU A C 1
ATOM 825 O O . LEU A 1 102 ? -2.682 6.116 -3.749 1.00 91.88 102 LEU A O 1
ATOM 829 N N . GLU A 1 103 ? -1.210 5.677 -2.107 1.00 93.69 103 GLU A N 1
ATOM 830 C CA . GLU A 1 103 ? -0.018 5.668 -2.963 1.00 93.69 103 GLU A CA 1
ATOM 831 C C . GLU A 1 103 ? -0.018 4.466 -3.922 1.00 93.69 103 GLU A C 1
ATOM 833 O O . GLU A 1 103 ? 0.195 4.651 -5.119 1.00 93.69 103 GLU A O 1
ATOM 838 N N . MET A 1 104 ? -0.316 3.257 -3.433 1.00 93.06 104 MET A N 1
ATOM 839 C CA . MET A 1 104 ? -0.411 2.048 -4.263 1.00 93.06 104 MET A CA 1
ATOM 840 C C . MET A 1 104 ? -1.513 2.157 -5.325 1.00 93.06 104 MET A C 1
ATOM 842 O O . MET A 1 104 ? -1.230 1.931 -6.498 1.00 93.06 104 MET A O 1
ATOM 846 N N . ASP A 1 105 ? -2.717 2.590 -4.950 1.00 93.38 105 ASP A N 1
ATOM 847 C CA . ASP A 1 105 ? -3.864 2.770 -5.848 1.00 93.38 105 ASP A CA 1
ATOM 848 C C . ASP A 1 105 ? -3.557 3.807 -6.943 1.00 93.38 105 ASP A C 1
ATOM 850 O O . ASP A 1 105 ? -3.976 3.674 -8.096 1.00 93.38 105 ASP A O 1
ATOM 854 N N . ALA A 1 106 ? -2.818 4.870 -6.601 1.00 95.00 106 ALA A N 1
ATOM 855 C CA . ALA A 1 106 ? -2.386 5.868 -7.573 1.00 95.00 106 ALA A CA 1
ATOM 856 C C . ALA A 1 106 ? -1.393 5.281 -8.587 1.00 95.00 106 ALA A C 1
ATOM 858 O O . ALA A 1 106 ? -1.521 5.547 -9.784 1.00 95.00 106 ALA A O 1
ATOM 859 N N . ILE A 1 107 ? -0.435 4.469 -8.129 1.00 95.19 107 ILE A N 1
ATOM 860 C CA . ILE A 1 107 ? 0.520 3.790 -9.012 1.00 95.19 107 ILE A CA 1
ATOM 861 C C . ILE A 1 107 ? -0.208 2.770 -9.897 1.00 95.19 107 ILE A C 1
ATOM 863 O O . ILE A 1 107 ? 0.025 2.735 -11.103 1.00 95.19 107 ILE A O 1
ATOM 867 N N . GLU A 1 108 ? -1.120 1.977 -9.333 1.00 95.38 108 GLU A N 1
ATOM 868 C CA . GLU A 1 108 ? -1.891 0.971 -10.069 1.00 95.38 108 GLU A CA 1
ATOM 8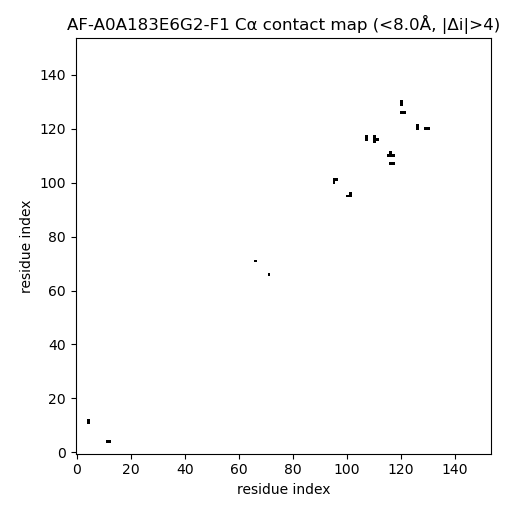69 C C . GLU A 1 108 ? -2.743 1.597 -11.178 1.00 95.38 108 GLU A C 1
ATOM 871 O O . GLU A 1 108 ? -2.798 1.066 -12.289 1.00 95.38 108 GLU A O 1
ATOM 876 N N . ARG A 1 109 ? -3.329 2.774 -10.931 1.00 95.88 109 ARG A N 1
ATOM 877 C CA . ARG A 1 109 ? -4.059 3.532 -11.955 1.00 95.88 109 ARG A CA 1
ATOM 878 C C . ARG A 1 109 ? -3.163 3.902 -13.140 1.00 95.88 109 ARG A C 1
ATOM 880 O O . ARG A 1 109 ? -3.521 3.626 -14.281 1.00 95.88 109 ARG A O 1
ATOM 887 N N . ILE A 1 110 ? -1.978 4.453 -12.868 1.00 96.62 110 ILE A N 1
ATOM 888 C CA . ILE A 1 110 ? -1.008 4.845 -13.907 1.00 96.62 110 ILE A CA 1
ATOM 889 C C . ILE A 1 110 ? -0.529 3.624 -14.707 1.00 96.62 110 ILE A C 1
ATOM 891 O O . ILE A 1 110 ? -0.323 3.712 -15.918 1.00 96.62 110 ILE A O 1
ATOM 895 N N . LEU A 1 111 ? -0.330 2.481 -14.045 1.00 96.38 111 LEU A N 1
ATOM 896 C CA . LEU A 1 111 ? 0.061 1.237 -14.709 1.00 96.38 111 LEU A CA 1
ATOM 897 C C . LEU A 1 111 ? -1.067 0.689 -15.589 1.00 96.38 111 LEU A C 1
ATOM 899 O O . LEU A 1 111 ? -0.818 0.331 -16.741 1.00 96.38 111 LEU A O 1
ATOM 903 N N . SER A 1 112 ? -2.301 0.705 -15.086 1.00 95.25 112 SER A N 1
ATOM 904 C CA . SER A 1 112 ? -3.487 0.221 -15.801 1.00 95.25 112 SER A CA 1
ATOM 905 C C . SER A 1 112 ? -3.745 1.007 -17.086 1.00 95.25 112 SER A C 1
ATOM 907 O O . SER A 1 112 ? -4.016 0.411 -18.125 1.00 95.25 112 SER A O 1
ATOM 909 N N . GLU A 1 113 ? -3.572 2.333 -17.059 1.00 96.38 113 GLU A N 1
ATOM 910 C CA . GLU A 1 113 ? -3.658 3.197 -18.250 1.00 96.38 113 GLU A CA 1
ATOM 911 C C . GLU A 1 113 ? -2.654 2.805 -19.347 1.00 96.38 113 GLU A C 1
ATOM 913 O O . GLU A 1 113 ? -2.883 3.056 -20.529 1.00 96.38 113 GLU A O 1
ATOM 918 N N . ARG A 1 114 ? -1.544 2.162 -18.970 1.00 96.12 114 ARG A N 1
ATOM 919 C CA . ARG A 1 114 ? -0.500 1.675 -19.883 1.00 96.12 114 ARG A CA 1
ATOM 920 C C . ARG A 1 114 ? -0.646 0.190 -20.224 1.00 96.12 114 ARG A C 1
ATOM 922 O O . ARG A 1 114 ? 0.216 -0.351 -20.912 1.00 96.12 114 ARG A O 1
ATOM 929 N N . GLY A 1 115 ? -1.692 -0.477 -19.732 1.00 94.12 115 GLY A N 1
ATOM 930 C CA . GLY A 1 115 ? -1.875 -1.922 -19.877 1.00 94.12 115 GLY A CA 1
ATOM 931 C C . GLY A 1 115 ? -0.832 -2.750 -19.118 1.00 94.12 115 GLY A C 1
ATOM 932 O O . GLY A 1 115 ? -0.530 -3.872 -19.519 1.00 94.12 115 GLY A O 1
ATOM 933 N N . LEU A 1 116 ? -0.247 -2.195 -18.054 1.00 94.56 116 LEU A N 1
ATOM 934 C CA . LEU A 1 116 ? 0.733 -2.863 -17.201 1.00 94.56 116 LEU A CA 1
ATOM 935 C C . LEU A 1 116 ? 0.092 -3.285 -15.877 1.00 94.56 116 LEU A C 1
ATOM 937 O O . LEU A 1 116 ? -0.841 -2.651 -15.393 1.00 94.56 116 LEU A O 1
ATOM 941 N N . VAL A 1 117 ? 0.639 -4.339 -15.272 1.00 92.94 117 VAL A N 1
ATOM 942 C CA . VAL A 1 117 ? 0.191 -4.880 -13.983 1.00 92.94 117 VAL A CA 1
ATOM 943 C C . VAL A 1 117 ? 1.343 -4.820 -12.986 1.00 92.94 117 VAL A C 1
ATOM 945 O O . VAL A 1 117 ? 2.498 -5.054 -13.344 1.00 92.94 117 VAL A O 1
ATOM 948 N N . MET A 1 118 ? 1.032 -4.490 -11.733 1.00 92.75 118 MET A N 1
ATOM 949 C CA . MET A 1 118 ? 2.007 -4.481 -10.647 1.00 92.75 118 MET A CA 1
ATOM 950 C C . MET A 1 118 ? 2.294 -5.908 -10.168 1.00 92.75 118 MET A C 1
ATOM 952 O O . MET A 1 118 ? 1.377 -6.702 -9.978 1.00 92.75 118 MET A O 1
ATOM 956 N N . HIS A 1 119 ? 3.568 -6.222 -9.938 1.00 93.75 119 HIS A N 1
ATOM 957 C CA . HIS A 1 119 ? 3.996 -7.479 -9.331 1.00 93.75 119 HIS A CA 1
ATOM 958 C C . HIS A 1 119 ? 4.736 -7.182 -8.026 1.00 93.75 119 HIS A C 1
ATOM 960 O O . HIS A 1 119 ? 5.657 -6.365 -8.013 1.00 93.75 119 HIS A O 1
ATOM 966 N N . GLU A 1 120 ? 4.317 -7.813 -6.930 1.00 94.00 120 GLU A N 1
ATOM 967 C CA . GLU A 1 120 ? 4.875 -7.552 -5.604 1.00 94.00 120 GLU A CA 1
ATOM 968 C C . GLU A 1 120 ? 6.123 -8.412 -5.366 1.00 94.00 120 GLU A C 1
ATOM 970 O O . GLU A 1 120 ? 6.065 -9.640 -5.380 1.00 94.00 120 GLU A O 1
ATOM 975 N N . ILE A 1 121 ? 7.260 -7.747 -5.154 1.00 95.19 121 ILE A N 1
ATOM 976 C CA . ILE A 1 121 ? 8.539 -8.368 -4.798 1.00 95.19 121 ILE A CA 1
ATOM 977 C C . ILE A 1 121 ? 8.740 -8.214 -3.284 1.00 95.19 121 ILE A C 1
ATOM 979 O O . ILE A 1 121 ? 8.422 -7.149 -2.744 1.00 95.19 121 ILE A O 1
ATOM 983 N N . PRO A 1 122 ? 9.263 -9.238 -2.583 1.00 95.38 122 PRO A N 1
ATOM 984 C CA . PRO A 1 122 ? 9.555 -9.146 -1.158 1.00 95.38 122 PRO A CA 1
ATOM 985 C C . PRO A 1 122 ? 10.373 -7.889 -0.805 1.00 95.38 122 PRO A C 1
ATOM 987 O O . PRO A 1 122 ? 11.331 -7.567 -1.508 1.00 95.38 122 PRO A O 1
ATOM 990 N N . PRO A 1 123 ? 10.021 -7.162 0.273 1.00 93.12 123 PRO A N 1
ATOM 991 C CA . PRO A 1 123 ? 10.699 -5.928 0.663 1.00 93.12 123 PRO A CA 1
ATOM 992 C C . PRO A 1 123 ? 11.972 -6.227 1.473 1.00 93.12 123 PRO A C 1
ATOM 994 O O . PRO A 1 123 ? 12.063 -5.903 2.657 1.00 93.12 123 PRO A O 1
ATOM 997 N N . ASP A 1 124 ? 12.939 -6.887 0.847 1.00 96.38 124 ASP A N 1
ATOM 998 C CA . ASP A 1 124 ? 14.264 -7.174 1.398 1.00 96.38 124 ASP A CA 1
ATOM 999 C C . ASP A 1 124 ? 15.342 -6.232 0.820 1.00 96.38 124 ASP A C 1
ATOM 1001 O O . ASP A 1 124 ? 15.066 -5.337 0.016 1.00 96.38 124 ASP A O 1
ATOM 1005 N N . GLY A 1 125 ? 16.593 -6.390 1.268 1.00 96.69 125 GLY A N 1
ATOM 1006 C CA . GLY A 1 125 ? 17.722 -5.581 0.786 1.00 96.69 125 GLY A CA 1
ATOM 1007 C C . GLY A 1 125 ? 18.082 -5.824 -0.684 1.00 96.69 125 GLY A C 1
ATOM 1008 O O . GLY A 1 125 ? 18.679 -4.953 -1.315 1.00 96.69 125 GLY A O 1
ATOM 1009 N N . ASP A 1 126 ? 17.667 -6.965 -1.237 1.00 96.44 126 ASP A N 1
ATOM 1010 C CA . ASP A 1 126 ? 17.970 -7.395 -2.603 1.00 96.44 126 ASP A CA 1
ATOM 1011 C C . ASP A 1 126 ? 16.794 -7.181 -3.570 1.00 96.44 126 ASP A C 1
ATOM 1013 O O . ASP A 1 126 ? 16.875 -7.550 -4.745 1.00 96.44 126 ASP A O 1
ATOM 1017 N N . CYS A 1 127 ? 15.714 -6.535 -3.115 1.00 96.31 127 CYS A N 1
ATOM 1018 C CA . CYS A 1 127 ? 14.468 -6.360 -3.862 1.00 96.31 127 CYS A CA 1
ATOM 1019 C C 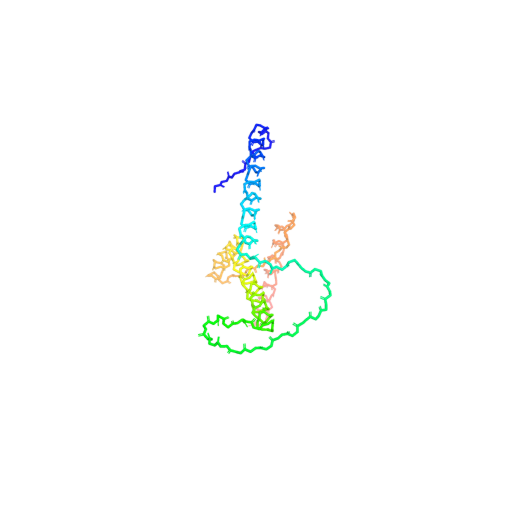. CYS A 1 127 ? 14.670 -5.768 -5.266 1.00 96.31 127 CYS A C 1
ATOM 1021 O O . CYS A 1 127 ? 13.959 -6.138 -6.204 1.00 96.31 127 CYS A O 1
ATOM 1023 N N . LEU A 1 128 ? 15.676 -4.906 -5.452 1.00 95.94 128 LEU A N 1
ATOM 1024 C CA . LEU A 1 128 ? 16.049 -4.367 -6.761 1.00 95.94 128 LEU A CA 1
ATOM 1025 C C . LEU A 1 128 ? 16.505 -5.471 -7.727 1.00 95.94 128 LEU A C 1
ATOM 1027 O O . LEU A 1 128 ? 16.020 -5.547 -8.857 1.00 95.94 128 LEU A O 1
ATOM 1031 N N . TYR A 1 129 ? 17.418 -6.338 -7.288 1.00 97.25 129 TYR A N 1
ATOM 1032 C CA . TYR A 1 129 ? 17.935 -7.437 -8.103 1.00 97.25 129 TYR A CA 1
ATOM 1033 C C . TYR A 1 129 ? 16.854 -8.486 -8.362 1.00 97.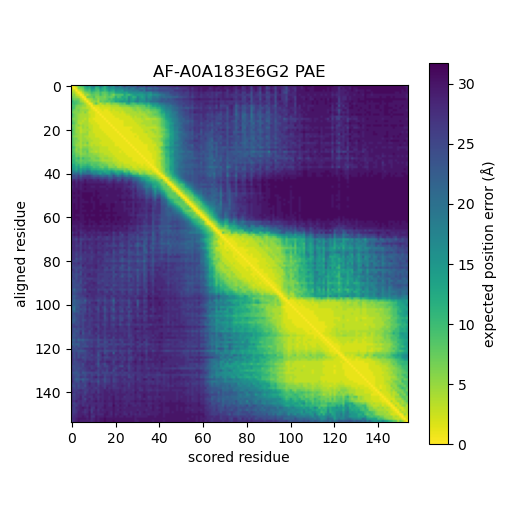25 129 TYR A C 1
ATOM 1035 O O . TYR A 1 129 ? 16.704 -8.936 -9.498 1.00 97.25 129 TYR A O 1
ATOM 1043 N N . SER A 1 130 ? 16.043 -8.802 -7.349 1.00 96.75 130 SER A N 1
ATOM 1044 C CA . SER A 1 130 ? 14.893 -9.704 -7.473 1.00 96.75 130 SER A CA 1
ATOM 1045 C C . SER A 1 130 ? 13.874 -9.197 -8.503 1.00 96.75 130 SER A C 1
ATOM 1047 O O . SER A 1 130 ? 13.399 -9.967 -9.339 1.00 96.75 130 SER A O 1
ATOM 1049 N N . SER A 1 131 ? 13.606 -7.885 -8.523 1.00 96.19 131 SER A N 1
ATOM 1050 C CA . SER A 1 131 ? 12.722 -7.249 -9.514 1.00 96.19 131 SER A CA 1
ATOM 1051 C C . SER A 1 131 ? 13.267 -7.376 -10.941 1.00 96.19 131 SER A C 1
ATOM 1053 O O . SER A 1 131 ? 12.526 -7.698 -11.873 1.00 96.19 131 SER A O 1
ATOM 1055 N N . LEU A 1 132 ? 14.574 -7.158 -11.123 1.00 96.19 132 LEU A N 1
ATOM 1056 C CA . LEU A 1 132 ? 15.234 -7.295 -12.424 1.00 96.19 132 LEU A CA 1
ATOM 1057 C C . LEU A 1 132 ? 15.243 -8.747 -12.909 1.00 96.19 132 LEU A C 1
ATOM 1059 O O . LEU A 1 132 ? 14.942 -9.002 -14.075 1.00 96.19 132 LEU A O 1
ATOM 1063 N N . ALA A 1 133 ? 15.551 -9.696 -12.024 1.00 95.69 133 ALA A N 1
ATOM 1064 C CA . ALA A 1 133 ? 15.547 -11.120 -12.341 1.00 95.69 133 ALA A CA 1
ATOM 1065 C C . ALA A 1 133 ? 14.159 -11.588 -12.809 1.00 95.69 133 ALA A C 1
ATOM 1067 O O . ALA A 1 133 ? 14.051 -12.234 -13.855 1.00 95.69 133 ALA A O 1
ATOM 1068 N N . HIS A 1 134 ? 13.097 -11.189 -12.098 1.00 95.25 134 HIS A N 1
ATOM 1069 C CA . HIS A 1 134 ? 11.714 -11.470 -12.488 1.00 95.25 134 HIS A CA 1
ATOM 1070 C C . HIS A 1 134 ? 11.398 -10.928 -13.893 1.00 95.25 134 HIS A C 1
ATOM 1072 O O . HIS A 1 134 ? 10.907 -11.662 -14.755 1.00 95.25 134 HIS A O 1
ATOM 1078 N N . GLN A 1 135 ? 11.753 -9.668 -14.170 1.00 94.56 135 GLN A N 1
ATOM 1079 C CA . GLN A 1 135 ? 11.477 -9.049 -15.468 1.00 94.56 135 GLN A CA 1
ATOM 1080 C C . GLN A 1 135 ? 12.244 -9.718 -16.619 1.00 94.56 135 GLN A C 1
ATOM 1082 O O . GLN A 1 135 ? 11.692 -9.923 -17.703 1.00 94.56 135 GLN A O 1
ATOM 1087 N N . LEU A 1 136 ? 13.510 -10.082 -16.398 1.00 95.50 136 LEU A N 1
ATOM 1088 C CA . LEU A 1 136 ? 14.321 -10.781 -17.395 1.00 95.50 136 LEU A CA 1
ATOM 1089 C C . LEU A 1 136 ? 13.769 -12.177 -17.705 1.00 95.50 136 LEU A C 1
ATOM 1091 O O . LEU A 1 136 ? 13.733 -12.557 -18.878 1.00 95.50 136 LEU A O 1
ATOM 1095 N N . SER A 1 137 ? 13.285 -12.900 -16.688 1.00 94.44 137 SER A N 1
ATOM 1096 C CA . SER A 1 137 ? 12.624 -14.198 -16.866 1.00 94.44 137 SER A CA 1
ATOM 1097 C C . SER A 1 137 ? 11.431 -14.080 -17.811 1.00 94.44 137 SER A C 1
ATOM 1099 O O . SER A 1 137 ? 11.387 -14.764 -18.834 1.00 94.44 137 SER A O 1
ATOM 1101 N N . ILE A 1 138 ? 10.527 -13.129 -17.556 1.00 92.50 138 ILE A N 1
ATOM 1102 C CA . ILE A 1 138 ? 9.349 -12.890 -18.402 1.00 92.50 138 ILE A CA 1
ATOM 1103 C C . ILE A 1 138 ? 9.752 -12.577 -19.846 1.00 92.50 138 ILE A C 1
ATOM 1105 O O . ILE A 1 138 ? 9.219 -13.159 -20.791 1.00 92.50 138 ILE A O 1
ATOM 1109 N N . VAL A 1 139 ? 10.713 -11.671 -20.046 1.00 91.62 139 VAL A N 1
ATOM 1110 C CA . VAL A 1 139 ? 11.156 -11.290 -21.396 1.00 91.62 139 VAL A CA 1
ATOM 1111 C C . VAL A 1 139 ? 11.768 -12.484 -22.133 1.00 91.62 139 VAL A C 1
ATOM 1113 O O . VAL A 1 139 ? 11.533 -12.652 -23.333 1.00 91.62 139 VAL A O 1
ATOM 1116 N N . SER A 1 140 ? 12.541 -13.319 -21.435 1.00 90.50 140 SER A N 1
ATOM 1117 C CA . SER A 1 140 ? 13.130 -14.528 -22.014 1.00 90.50 140 SER A CA 1
ATOM 1118 C C . SER A 1 140 ? 12.066 -15.538 -22.447 1.00 90.50 140 SER A C 1
ATOM 1120 O O . SER A 1 140 ? 12.139 -16.058 -23.562 1.00 90.50 140 SER A O 1
ATOM 1122 N N . GLU A 1 141 ? 11.025 -15.733 -21.636 1.00 90.69 141 GLU A N 1
ATOM 1123 C CA . GLU A 1 141 ? 9.898 -16.601 -21.967 1.00 90.69 141 GLU A CA 1
ATOM 1124 C C . GLU A 1 141 ? 9.114 -16.083 -23.171 1.00 90.69 141 GLU A C 1
ATOM 1126 O O . GLU A 1 141 ? 8.793 -16.853 -24.076 1.00 90.69 141 GLU A O 1
ATOM 1131 N N . ILE A 1 142 ? 8.834 -14.777 -23.222 1.00 88.50 142 ILE A N 1
ATOM 1132 C CA . ILE A 1 142 ? 8.135 -14.156 -24.353 1.00 88.50 142 ILE A CA 1
ATOM 1133 C C . ILE A 1 142 ? 8.935 -14.363 -25.642 1.00 88.50 142 ILE A C 1
ATOM 1135 O O . ILE A 1 142 ? 8.377 -14.804 -26.649 1.00 88.50 142 ILE A O 1
ATOM 1139 N N . LYS A 1 143 ? 10.252 -14.120 -25.607 1.00 86.94 143 LYS A N 1
ATOM 1140 C CA . LYS A 1 143 ? 11.137 -14.356 -26.758 1.00 86.94 143 LYS A CA 1
ATOM 1141 C C . LYS A 1 143 ? 11.140 -15.822 -27.184 1.00 86.94 143 LYS A C 1
ATOM 1143 O O . LYS A 1 143 ? 11.062 -16.100 -28.379 1.00 86.94 143 LYS A O 1
ATOM 1148 N N . ALA A 1 144 ? 11.197 -16.754 -26.233 1.00 86.06 144 ALA A N 1
ATOM 1149 C CA . ALA A 1 144 ? 11.162 -18.183 -26.524 1.00 86.06 144 ALA A CA 1
ATOM 1150 C C . ALA A 1 144 ? 9.836 -18.593 -27.184 1.00 86.06 144 ALA A C 1
ATOM 1152 O O . ALA A 1 144 ? 9.846 -19.249 -28.226 1.00 86.06 144 ALA A O 1
ATOM 1153 N N . ARG A 1 145 ? 8.695 -18.147 -26.641 1.00 86.88 145 ARG A N 1
ATOM 1154 C CA . ARG A 1 145 ? 7.362 -18.416 -27.209 1.00 86.88 145 ARG A CA 1
ATOM 1155 C C . ARG A 1 145 ? 7.222 -17.839 -28.616 1.00 86.88 145 ARG A C 1
ATOM 1157 O O . ARG A 1 145 ? 6.743 -18.524 -29.515 1.00 86.88 145 ARG A O 1
ATOM 1164 N N . GLN A 1 146 ? 7.693 -16.614 -28.834 1.00 80.06 146 GLN A N 1
ATOM 1165 C CA . GLN A 1 146 ? 7.635 -15.974 -30.145 1.00 80.06 146 GLN A CA 1
ATOM 1166 C C . GLN A 1 146 ? 8.526 -16.684 -31.174 1.00 80.06 146 GLN A C 1
ATOM 1168 O O . GLN A 1 146 ? 8.112 -16.869 -32.317 1.00 80.06 146 GLN A O 1
ATOM 1173 N N . LEU A 1 147 ? 9.706 -17.161 -30.764 1.00 80.56 147 LEU A N 1
ATOM 1174 C CA . LEU A 1 147 ? 10.588 -17.957 -31.620 1.00 80.56 147 LEU A CA 1
ATOM 1175 C C . LEU A 1 147 ? 9.950 -19.295 -32.028 1.00 80.56 147 LEU A C 1
ATOM 1177 O O . LEU A 1 147 ? 10.093 -19.709 -33.177 1.00 80.56 147 LEU A O 1
ATOM 1181 N N . VAL A 1 148 ? 9.237 -19.961 -31.114 1.00 78.50 148 VAL A N 1
ATOM 1182 C CA . VAL A 1 148 ? 8.511 -21.211 -31.405 1.00 78.50 148 VAL A CA 1
ATOM 1183 C C . VAL A 1 148 ? 7.381 -20.968 -32.406 1.00 78.50 148 VAL A C 1
ATOM 1185 O O . VAL A 1 148 ? 7.280 -21.701 -33.385 1.00 78.50 148 VAL A O 1
ATOM 1188 N N . ILE A 1 149 ? 6.584 -19.911 -32.225 1.00 74.69 149 ILE A N 1
ATOM 1189 C CA . ILE A 1 149 ? 5.486 -19.573 -33.146 1.00 74.69 149 ILE A CA 1
ATOM 1190 C C . ILE A 1 149 ? 6.012 -19.319 -34.564 1.00 74.69 149 ILE A C 1
ATOM 1192 O O . ILE A 1 149 ? 5.474 -19.871 -35.518 1.00 74.69 149 ILE A O 1
ATOM 1196 N N . VAL A 1 150 ? 7.093 -18.546 -34.712 1.00 75.19 150 VAL A N 1
ATOM 1197 C CA . VAL A 1 150 ? 7.701 -18.248 -36.025 1.00 75.19 150 VAL A CA 1
ATOM 1198 C C . VAL A 1 150 ? 8.257 -19.501 -36.714 1.00 75.19 150 VAL A C 1
ATOM 1200 O O . VAL A 1 150 ? 8.324 -19.544 -37.940 1.00 75.19 150 VAL A O 1
ATOM 1203 N N . ARG A 1 151 ? 8.667 -20.522 -35.951 1.00 68.81 151 ARG A N 1
ATOM 1204 C CA . ARG A 1 151 ? 9.144 -21.803 -36.498 1.00 68.81 151 ARG A CA 1
ATOM 1205 C C . ARG A 1 151 ? 8.021 -22.740 -36.940 1.00 68.81 151 ARG A C 1
ATOM 1207 O O . ARG A 1 151 ? 8.284 -23.589 -37.774 1.00 68.81 151 ARG A O 1
ATOM 1214 N N . ILE A 1 152 ? 6.820 -22.619 -36.376 1.00 70.12 152 ILE A N 1
ATOM 1215 C CA . ILE A 1 152 ? 5.663 -23.456 -36.741 1.00 70.12 152 ILE A CA 1
ATOM 1216 C C . ILE A 1 152 ? 4.940 -22.897 -37.975 1.00 70.12 152 ILE A C 1
ATOM 1218 O O . ILE A 1 152 ? 4.319 -23.646 -38.719 1.00 70.12 152 ILE A O 1
ATOM 1222 N N . THR A 1 153 ? 4.996 -21.582 -38.195 1.00 64.75 153 THR A N 1
ATOM 1223 C CA . THR A 1 153 ? 4.290 -20.901 -39.294 1.00 64.75 153 THR A CA 1
ATOM 1224 C C . THR A 1 153 ? 5.093 -20.781 -40.595 1.00 64.75 153 THR A C 1
ATOM 1226 O O . THR A 1 153 ? 4.597 -20.178 -41.547 1.00 64.75 153 THR A O 1
ATOM 1229 N N . LYS A 1 154 ? 6.309 -21.336 -40.650 1.00 52.34 154 LYS A N 1
ATOM 1230 C CA . LYS A 1 154 ? 7.144 -21.462 -41.855 1.00 52.34 154 LYS A CA 1
ATOM 1231 C C . LYS A 1 154 ? 7.271 -22.922 -42.254 1.00 52.34 154 LYS A C 1
ATOM 1233 O O . LYS A 1 154 ? 7.312 -23.165 -43.477 1.00 52.34 154 LYS A O 1
#